Protein AF-A0A6A1URY1-F1 (afdb_monomer)

Sequence (76 aa):
MATTRNLKQIDEALQRPGRMDRVFHLQRPTQAEREKILSNAAKETMDNELIDFVDWRKLVKMVVPVSLVHLYCILL

Solvent-accessible surface area (backbone atoms only — not comparable to full-atom values): 5102 Å² total; per-residue (Å²): 139,88,86,76,97,53,78,88,76,54,62,70,82,47,63,38,87,91,65,51,79,75,85,82,84,83,72,83,74,51,72,72,52,47,36,51,52,51,54,52,52,42,62,76,65,45,64,70,77,61,59,78,74,53,62,50,73,59,50,46,66,73,46,64,90,56,59,74,71,58,57,57,62,75,69,107

Mean predicted aligned error: 8.95 Å

Radius of gyration: 17.39 Å; Cα contacts (8 Å, |Δi|>4): 28; chains: 1; bounding box: 32×22×48 Å

Nearest PDB structures (foldseek):
  8xkv-assembly1_C  TM=7.930E-01  e=4.142E-04  Arabidopsis thaliana

InterPro domains:
  IPR027417 P-loop containing nucleoside triphosphate hydrolase [G3DSA:3.40.50.300] (1-28)
  IPR027417 P-loop containing nucleoside triphosphate hydrolase [SSF52540] (2-63)

Foldseek 3Di:
DDDDPDPVPDDPVQVDPPHCVDDDDDDDDDLVVQLVVLLVLCVVQHDPVVSVVDPSSVVSVVCVVPDPVVSNVVSD

Secondary structure (DSSP, 8-state):
----S-GGGS-HHHHSTTSS------PPPPHHHHHHHHHHHHHHHS-HHHHTT--HHHHHHHHTTS-HHHHHHH--

Structure (mmCIF, N/CA/C/O backbone):
data_AF-A0A6A1URY1-F1
#
_entry.id   AF-A0A6A1URY1-F1
#
loop_
_atom_site.group_PDB
_atom_site.id
_atom_site.type_symbol
_atom_site.label_atom_id
_atom_site.label_alt_id
_atom_site.label_comp_id
_atom_site.label_asym_id
_atom_site.label_entity_id
_atom_site.label_seq_id
_atom_site.pdbx_PDB_ins_code
_atom_site.Cartn_x
_atom_site.Cartn_y
_atom_site.Cartn_z
_atom_site.occupancy
_atom_site.B_iso_or_equiv
_atom_site.auth_seq_id
_atom_site.auth_comp_id
_atom_site.auth_asym_id
_atom_site.auth_atom_id
_atom_site.pdbx_PDB_model_num
ATOM 1 N N . MET A 1 1 ? 7.302 2.277 16.477 1.00 74.38 1 MET A N 1
ATOM 2 C CA . MET A 1 1 ? 6.251 2.256 15.432 1.00 74.38 1 MET A CA 1
ATOM 3 C C . MET A 1 1 ? 5.715 0.835 15.367 1.00 74.38 1 MET A C 1
ATOM 5 O O . MET A 1 1 ? 6.516 -0.078 15.510 1.00 74.38 1 MET A O 1
ATOM 9 N N . ALA A 1 2 ? 4.403 0.641 15.239 1.00 83.38 2 ALA A N 1
ATOM 10 C CA . ALA A 1 2 ? 3.784 -0.685 15.186 1.00 83.38 2 ALA A CA 1
ATOM 11 C C . ALA A 1 2 ? 2.996 -0.836 13.878 1.00 83.38 2 ALA A C 1
ATOM 13 O O . ALA A 1 2 ? 2.425 0.142 13.397 1.00 83.38 2 ALA A O 1
ATOM 14 N N . THR A 1 3 ? 2.954 -2.048 13.324 1.00 85.94 3 THR A N 1
ATOM 15 C CA . THR A 1 3 ? 2.254 -2.351 12.067 1.00 85.94 3 THR A CA 1
ATOM 16 C C . THR A 1 3 ? 1.245 -3.462 12.320 1.00 85.94 3 THR A C 1
ATOM 18 O O . THR A 1 3 ? 1.595 -4.495 12.883 1.00 85.94 3 THR A O 1
ATOM 21 N N . THR A 1 4 ? -0.002 -3.274 11.888 1.00 85.62 4 THR A N 1
ATOM 22 C CA . THR A 1 4 ? -1.028 -4.324 11.912 1.00 85.62 4 THR A CA 1
ATOM 23 C C . THR A 1 4 ? -1.661 -4.480 10.537 1.00 85.62 4 THR A C 1
ATOM 25 O O . THR A 1 4 ? -1.806 -3.511 9.792 1.00 85.62 4 THR A O 1
ATOM 28 N N . ARG A 1 5 ? -2.086 -5.703 10.209 1.00 82.25 5 ARG A N 1
ATOM 29 C CA . ARG A 1 5 ? -2.962 -5.960 9.059 1.00 82.25 5 ARG A CA 1
ATOM 30 C C . ARG A 1 5 ? -4.433 -5.698 9.395 1.00 82.25 5 ARG A C 1
ATOM 32 O O . ARG A 1 5 ? -5.219 -5.414 8.496 1.00 82.25 5 ARG A O 1
ATOM 39 N N . ASN A 1 6 ? -4.807 -5.818 10.668 1.00 82.50 6 ASN A N 1
ATOM 40 C CA . ASN A 1 6 ? -6.186 -5.718 11.127 1.00 82.50 6 ASN A CA 1
ATOM 41 C C . ASN A 1 6 ? -6.273 -4.812 12.358 1.00 82.50 6 ASN A C 1
ATOM 43 O O . ASN A 1 6 ? 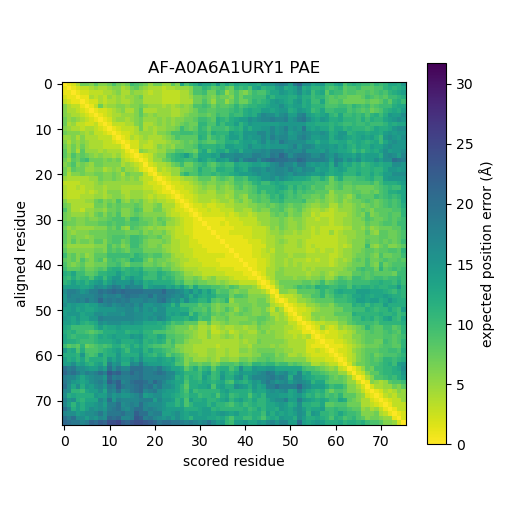-5.841 -5.178 13.450 1.00 82.50 6 ASN A O 1
ATOM 47 N N . LEU A 1 7 ? -6.860 -3.628 12.177 1.00 80.94 7 LEU A N 1
ATOM 48 C CA . LEU A 1 7 ? -7.011 -2.653 13.256 1.00 80.94 7 LEU A CA 1
ATOM 49 C C . LEU A 1 7 ? -7.978 -3.141 14.347 1.00 80.94 7 LEU A C 1
ATOM 51 O O . LEU A 1 7 ? -7.777 -2.837 15.515 1.00 80.94 7 LEU A O 1
ATOM 55 N N . 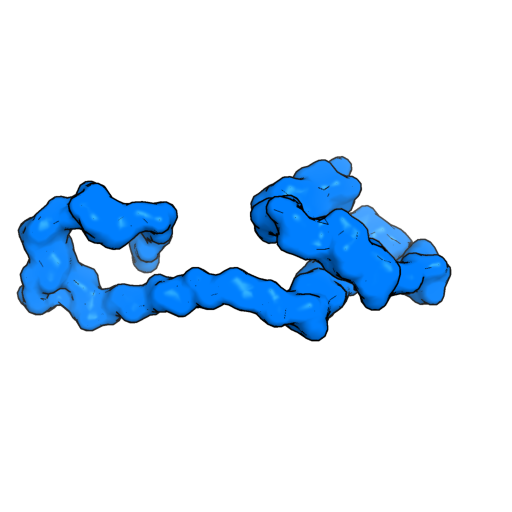LYS A 1 8 ? -8.979 -3.961 13.995 1.00 81.44 8 LYS A N 1
ATOM 56 C CA . LYS A 1 8 ? -9.975 -4.476 14.952 1.00 81.44 8 LYS A CA 1
ATOM 57 C C . LYS A 1 8 ? -9.409 -5.496 15.942 1.00 81.44 8 LYS A C 1
ATOM 59 O O . LYS A 1 8 ? -10.056 -5.787 16.935 1.00 81.44 8 LYS A O 1
ATOM 64 N N . GLN A 1 9 ? -8.240 -6.067 15.650 1.00 83.31 9 GLN A N 1
ATOM 65 C CA . GLN A 1 9 ? -7.558 -7.015 16.537 1.00 83.31 9 GLN A CA 1
ATOM 66 C C . GLN A 1 9 ? -6.636 -6.324 17.549 1.00 83.31 9 GLN A C 1
ATOM 68 O O . GLN A 1 9 ? -6.035 -7.001 18.377 1.00 83.31 9 GLN A O 1
ATOM 73 N N . ILE A 1 10 ? -6.492 -4.996 17.476 1.00 83.44 10 ILE A N 1
ATOM 74 C CA . ILE A 1 10 ? -5.696 -4.242 18.443 1.00 83.44 10 ILE A CA 1
ATOM 75 C C . ILE A 1 10 ? -6.501 -4.061 19.728 1.00 83.44 10 ILE A C 1
ATOM 77 O O . ILE A 1 10 ? -7.661 -3.656 19.680 1.00 83.44 10 ILE A O 1
ATOM 81 N N . ASP A 1 11 ? -5.843 -4.307 20.861 1.00 83.19 11 ASP A N 1
ATOM 82 C CA . ASP A 1 11 ? -6.380 -4.067 22.199 1.00 83.19 11 ASP A CA 1
ATOM 83 C C . ASP A 1 11 ? -6.856 -2.611 22.361 1.00 83.19 11 ASP A C 1
ATOM 85 O O . ASP A 1 11 ? -6.141 -1.652 22.052 1.00 83.19 11 ASP A O 1
ATOM 89 N N . GLU A 1 12 ? -8.069 -2.444 22.873 1.00 79.75 12 GLU A N 1
ATOM 90 C CA . GLU A 1 12 ? -8.693 -1.148 23.128 1.00 79.75 12 GLU A CA 1
ATOM 91 C C . GLU A 1 12 ? -7.878 -0.296 24.120 1.00 79.75 12 GLU A C 1
ATOM 93 O O . GLU A 1 12 ? -7.855 0.931 24.017 1.00 79.75 12 GLU A O 1
ATOM 98 N N . ALA A 1 13 ? -7.115 -0.922 25.025 1.00 81.31 13 ALA A N 1
ATOM 99 C CA . ALA A 1 13 ? -6.208 -0.229 25.938 1.00 81.31 13 ALA A CA 1
ATOM 100 C C . ALA A 1 13 ? -5.086 0.536 25.212 1.00 81.31 13 ALA A C 1
ATOM 102 O O . ALA A 1 13 ? -4.604 1.547 25.728 1.00 81.31 13 ALA A O 1
ATOM 103 N N . LEU A 1 14 ? -4.683 0.090 24.015 1.00 79.38 14 LEU A N 1
ATOM 104 C CA . LEU A 1 14 ? -3.663 0.753 23.194 1.00 79.38 14 LEU A CA 1
ATOM 105 C C . LEU A 1 14 ? -4.224 1.913 22.362 1.00 79.38 14 LEU A C 1
ATOM 107 O O . LEU A 1 14 ? -3.459 2.797 21.981 1.00 79.38 14 LEU A O 1
ATOM 111 N N . GLN A 1 15 ? -5.536 1.925 22.105 1.00 76.00 15 GLN A N 1
ATOM 112 C CA . GLN A 1 15 ? -6.226 2.986 21.355 1.00 76.00 15 GLN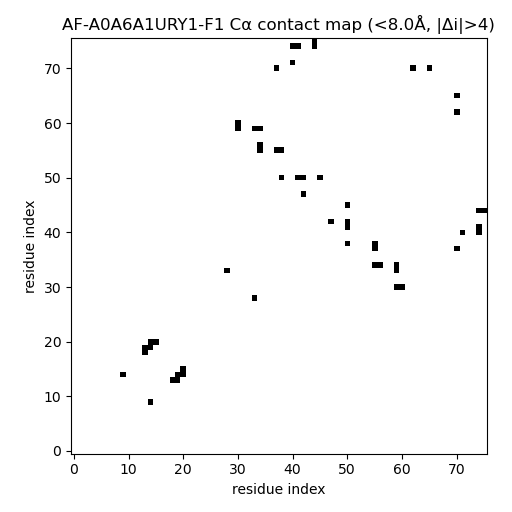 A CA 1
ATOM 113 C C . GLN A 1 15 ? -6.553 4.212 22.218 1.00 76.00 15 GLN A C 1
ATOM 115 O O . GLN A 1 15 ? -6.981 5.243 21.701 1.00 76.00 15 GLN A O 1
ATOM 120 N N . ARG A 1 16 ? -6.366 4.112 23.539 1.00 81.88 16 ARG A N 1
ATOM 121 C CA . ARG A 1 16 ? -6.601 5.226 24.458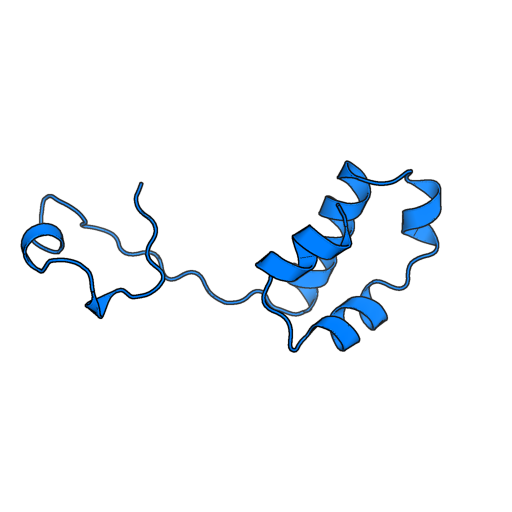 1.00 81.88 16 ARG A CA 1
ATOM 122 C C . ARG A 1 16 ? -5.595 6.361 24.213 1.00 81.88 16 ARG A C 1
ATOM 124 O O . ARG A 1 16 ? -4.420 6.081 23.949 1.00 81.88 16 ARG A O 1
ATOM 131 N N . PRO A 1 17 ? -6.031 7.626 24.353 1.00 74.62 17 PRO A N 1
ATOM 132 C CA . PRO A 1 17 ? -5.155 8.781 24.181 1.00 74.62 17 PRO A CA 1
ATOM 133 C C . PRO A 1 17 ? -3.952 8.709 25.139 1.00 74.62 17 PRO A C 1
ATOM 135 O O . PRO A 1 17 ? -4.115 8.412 26.324 1.00 74.62 17 PRO A O 1
ATOM 138 N N . GLY A 1 18 ? -2.744 8.947 24.619 1.00 78.38 18 GLY A N 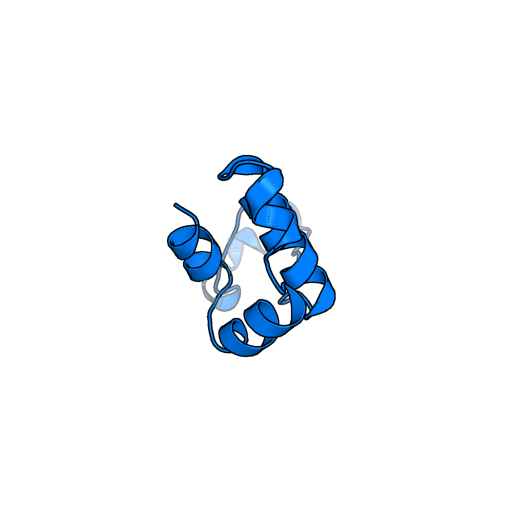1
ATOM 139 C CA . GLY A 1 18 ? -1.463 8.814 25.329 1.00 78.38 18 GLY A CA 1
ATOM 140 C C . GLY A 1 18 ? -0.687 7.514 25.051 1.00 78.38 18 GLY A C 1
ATOM 141 O O . GLY A 1 18 ? 0.312 7.232 25.722 1.00 78.38 18 GLY A O 1
ATOM 142 N N . ARG A 1 19 ? -1.137 6.697 24.086 1.00 84.31 19 ARG A N 1
ATOM 143 C CA . ARG A 1 19 ? -0.441 5.491 23.593 1.00 84.31 19 ARG A CA 1
ATOM 144 C C . ARG A 1 19 ? -0.276 5.548 22.073 1.00 84.31 19 ARG A C 1
ATOM 146 O O . ARG A 1 19 ? 0.748 6.021 21.587 1.00 84.31 19 ARG A O 1
ATOM 153 N N . MET A 1 20 ? -1.262 5.057 21.320 1.00 79.75 20 MET A N 1
ATOM 154 C CA . MET A 1 20 ? -1.276 5.097 19.855 1.00 79.75 20 MET A CA 1
ATOM 155 C C . MET A 1 20 ? -2.190 6.220 19.359 1.00 79.75 20 MET A C 1
ATOM 157 O O . MET A 1 20 ? -3.281 5.974 18.860 1.00 79.75 20 MET A O 1
ATOM 161 N N . ASP A 1 21 ? -1.724 7.463 19.467 1.00 76.06 21 ASP A N 1
ATOM 162 C CA . ASP A 1 21 ? -2.532 8.644 19.117 1.00 76.06 21 ASP A CA 1
ATOM 163 C C . ASP A 1 21 ? -2.736 8.836 17.603 1.00 76.06 21 ASP A C 1
ATOM 165 O O . ASP A 1 21 ? -3.619 9.580 17.179 1.00 76.06 21 ASP A O 1
ATOM 169 N N . ARG A 1 22 ? -1.902 8.206 16.763 1.00 80.38 22 ARG A N 1
ATOM 170 C CA . ARG A 1 22 ? -1.940 8.358 15.300 1.00 80.38 22 ARG A CA 1
ATOM 171 C C . ARG A 1 22 ? -1.984 7.001 14.616 1.00 80.38 22 ARG A C 1
ATOM 173 O O . ARG A 1 22 ? -1.036 6.222 14.706 1.00 80.38 22 ARG A O 1
ATOM 180 N N . VAL A 1 23 ? -3.060 6.760 13.876 1.00 80.31 23 VAL A N 1
ATOM 181 C CA . VAL A 1 23 ? -3.206 5.592 13.003 1.00 80.31 23 VAL A CA 1
ATOM 182 C C . VAL A 1 23 ? -2.966 6.027 11.565 1.00 80.31 23 VAL A C 1
ATOM 184 O O . VAL A 1 23 ? -3.608 6.951 11.070 1.00 80.31 23 VAL A O 1
ATOM 187 N N . PHE A 1 24 ? -2.047 5.345 10.884 1.00 84.06 24 PHE A N 1
ATOM 188 C CA . PHE A 1 24 ? -1.772 5.571 9.469 1.00 84.06 24 PHE A CA 1
ATOM 189 C C . PHE A 1 24 ? -2.348 4.429 8.639 1.00 84.06 24 PHE A C 1
ATOM 191 O O . PHE A 1 24 ? -1.942 3.274 8.774 1.00 84.06 24 PHE A O 1
ATOM 198 N N . HIS A 1 25 ? -3.289 4.756 7.757 1.00 83.62 25 HIS A N 1
ATOM 199 C CA . HIS A 1 25 ? -3.839 3.799 6.805 1.00 83.62 25 HIS A CA 1
ATOM 200 C C . HIS A 1 25 ? -2.973 3.744 5.549 1.00 83.62 25 HIS A C 1
ATOM 202 O O . HIS A 1 25 ? -2.987 4.659 4.727 1.00 83.62 25 HIS A O 1
ATOM 208 N N . LEU A 1 26 ? -2.246 2.641 5.391 1.00 83.75 26 LEU A N 1
ATOM 209 C CA . LEU A 1 26 ? -1.493 2.348 4.176 1.00 83.75 26 LEU A CA 1
ATOM 210 C C . LEU A 1 26 ? -2.459 1.964 3.052 1.00 83.75 26 LEU A C 1
ATOM 212 O O . LEU A 1 26 ? -3.129 0.930 3.111 1.00 83.75 26 LEU A O 1
ATOM 216 N N . GLN A 1 27 ? -2.529 2.811 2.029 1.00 81.75 27 GLN A N 1
ATOM 217 C CA . GLN A 1 27 ? -3.287 2.524 0.817 1.00 81.75 27 GLN A CA 1
ATOM 218 C C . GLN A 1 27 ? -2.528 1.535 -0.067 1.00 81.75 27 GLN A C 1
ATOM 220 O O . GLN A 1 27 ? -1.299 1.443 -0.029 1.00 81.75 27 GLN A O 1
ATOM 225 N N . ARG A 1 28 ? -3.267 0.784 -0.889 1.00 81.44 28 ARG A N 1
ATOM 226 C CA . ARG A 1 28 ? -2.632 -0.010 -1.943 1.00 81.44 28 ARG A CA 1
ATOM 227 C C . ARG A 1 28 ? -2.062 0.949 -2.989 1.00 81.44 28 ARG A C 1
ATOM 229 O O . ARG A 1 28 ? -2.786 1.856 -3.395 1.00 81.44 28 ARG A O 1
ATOM 236 N N . PRO A 1 29 ? -0.829 0.728 -3.466 1.00 83.94 29 PRO A N 1
ATOM 237 C CA . PRO A 1 29 ? -0.244 1.603 -4.461 1.00 83.94 29 PRO A CA 1
ATOM 238 C C . PRO A 1 29 ? -1.027 1.539 -5.767 1.00 83.94 29 PRO A C 1
ATOM 240 O O . PRO A 1 29 ? -1.535 0.490 -6.199 1.00 83.94 29 PRO A O 1
ATOM 243 N N . THR A 1 30 ? -1.083 2.685 -6.416 1.00 85.44 30 THR A N 1
ATOM 244 C CA . THR A 1 30 ? -1.589 2.854 -7.771 1.00 85.44 30 THR A CA 1
ATOM 245 C C . THR A 1 30 ? -0.703 2.120 -8.779 1.00 85.44 30 THR A C 1
ATOM 247 O O . THR A 1 30 ? 0.381 1.626 -8.466 1.00 85.44 30 THR A O 1
ATOM 250 N N . GLN A 1 31 ? -1.169 2.020 -10.021 1.00 81.75 31 GLN A N 1
ATOM 251 C CA . GLN A 1 31 ? -0.404 1.388 -11.094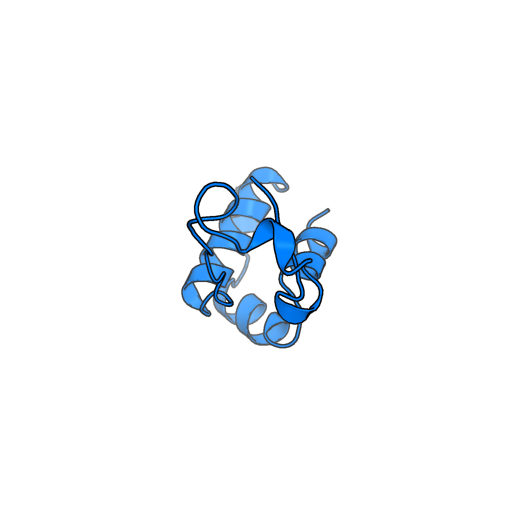 1.00 81.75 31 GLN A CA 1
ATOM 252 C C . GLN A 1 31 ? 0.943 2.090 -11.343 1.00 81.75 31 GLN A C 1
ATOM 254 O O . GLN A 1 31 ? 1.961 1.417 -11.471 1.00 81.75 31 GLN A O 1
ATOM 259 N N . ALA A 1 32 ? 0.959 3.426 -11.335 1.00 83.69 32 ALA A N 1
ATOM 260 C CA . ALA A 1 32 ? 2.178 4.212 -11.521 1.00 83.69 32 ALA A CA 1
ATOM 261 C C . ALA A 1 32 ? 3.176 4.029 -10.363 1.00 83.69 32 ALA A C 1
ATOM 263 O O . ALA A 1 32 ? 4.384 3.969 -10.574 1.00 83.69 32 ALA A O 1
ATOM 264 N N . GLU A 1 33 ? 2.683 3.906 -9.129 1.00 84.69 33 GLU A N 1
ATOM 265 C CA . GLU A 1 33 ? 3.538 3.633 -7.969 1.00 84.69 33 GLU A CA 1
ATOM 266 C C . GLU A 1 33 ? 4.113 2.217 -8.009 1.00 84.69 33 GLU A C 1
ATOM 268 O O . GLU A 1 33 ? 5.286 2.032 -7.699 1.00 84.69 33 GLU A O 1
ATOM 273 N N . ARG A 1 34 ? 3.334 1.222 -8.450 1.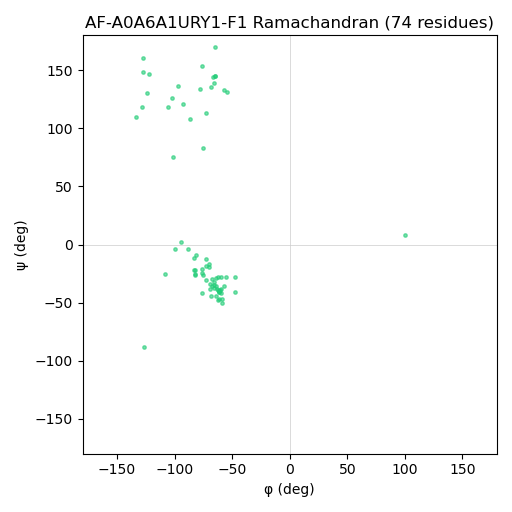00 83.81 34 ARG A N 1
ATOM 274 C CA . ARG A 1 34 ? 3.840 -0.147 -8.641 1.00 83.81 34 ARG A CA 1
ATOM 275 C C . ARG A 1 34 ? 4.939 -0.216 -9.691 1.00 83.81 34 ARG A C 1
ATOM 277 O O . ARG A 1 34 ? 5.905 -0.935 -9.477 1.00 83.81 34 ARG A O 1
ATOM 284 N N . GLU A 1 35 ? 4.806 0.536 -10.783 1.00 84.38 35 GLU A N 1
ATOM 285 C CA . GLU A 1 35 ? 5.841 0.646 -11.819 1.00 84.38 35 GLU A CA 1
ATOM 286 C C . GLU A 1 35 ? 7.157 1.167 -11.232 1.00 84.38 35 GLU A C 1
ATOM 288 O O . GLU A 1 35 ? 8.208 0.564 -11.432 1.00 84.38 35 GLU A O 1
ATOM 293 N N . LYS A 1 36 ? 7.087 2.232 -10.423 1.00 83.94 36 LYS A N 1
ATOM 294 C CA . LYS A 1 36 ? 8.260 2.792 -9.740 1.00 83.94 36 LYS A CA 1
ATOM 295 C C . LYS A 1 36 ? 8.877 1.826 -8.732 1.00 83.94 36 LYS A C 1
ATOM 297 O O . LYS A 1 36 ? 10.095 1.706 -8.697 1.00 83.94 36 LYS A O 1
ATOM 302 N N . ILE A 1 37 ? 8.060 1.149 -7.921 1.00 84.62 37 ILE A N 1
ATOM 303 C CA . ILE A 1 37 ? 8.542 0.176 -6.927 1.00 84.62 37 ILE A CA 1
ATOM 304 C C . ILE A 1 37 ? 9.275 -0.971 -7.627 1.00 84.62 37 ILE A C 1
ATOM 306 O O . ILE A 1 37 ? 10.377 -1.317 -7.224 1.00 84.62 37 ILE A O 1
ATOM 310 N N . LEU A 1 38 ? 8.691 -1.516 -8.696 1.00 80.38 38 LEU A N 1
ATOM 311 C CA . LEU A 1 38 ? 9.297 -2.581 -9.494 1.00 80.38 38 LEU A CA 1
ATOM 312 C C . LEU A 1 38 ? 10.601 -2.147 -10.161 1.00 80.38 38 LEU A C 1
ATOM 314 O O . LEU A 1 38 ? 11.596 -2.852 -10.049 1.00 80.38 38 LEU A O 1
ATOM 318 N N . SER A 1 39 ? 10.610 -0.981 -10.810 1.00 82.44 39 SER A N 1
ATOM 319 C CA . SER A 1 39 ? 11.815 -0.450 -11.452 1.00 82.44 39 SER A CA 1
ATOM 320 C C . SER A 1 39 ? 12.929 -0.196 -10.433 1.00 82.44 39 SER A C 1
ATOM 322 O O . SER A 1 39 ? 14.082 -0.522 -10.694 1.00 82.44 39 SER A O 1
ATOM 324 N N . ASN A 1 40 ? 12.601 0.338 -9.253 1.00 84.06 40 ASN A N 1
ATOM 325 C CA . ASN A 1 40 ? 13.585 0.560 -8.194 1.00 84.06 40 ASN A CA 1
ATOM 326 C C . ASN A 1 40 ? 14.111 -0.755 -7.610 1.00 84.06 40 ASN A C 1
ATOM 328 O O . ASN A 1 40 ? 15.317 -0.890 -7.448 1.00 84.06 40 ASN A O 1
ATOM 332 N N . ALA A 1 41 ? 13.234 -1.725 -7.345 1.00 81.81 41 ALA A N 1
ATOM 333 C CA . ALA A 1 41 ? 13.649 -3.037 -6.856 1.00 81.81 41 ALA A CA 1
ATOM 334 C C . ALA A 1 41 ? 14.556 -3.751 -7.871 1.00 81.81 41 ALA A C 1
ATOM 336 O O . ALA A 1 41 ? 15.574 -4.316 -7.486 1.00 81.81 41 ALA A O 1
ATOM 337 N N . ALA A 1 42 ? 14.242 -3.660 -9.167 1.00 81.00 42 ALA A N 1
ATOM 338 C CA . ALA A 1 42 ? 15.072 -4.215 -10.232 1.00 81.00 42 ALA A CA 1
ATOM 339 C C . ALA A 1 42 ? 16.449 -3.545 -10.323 1.00 81.00 42 ALA A C 1
ATOM 341 O O . ALA A 1 42 ? 17.431 -4.235 -10.559 1.00 81.00 42 ALA A O 1
ATOM 342 N N . LYS A 1 43 ? 16.552 -2.234 -10.066 1.00 81.50 43 LYS A N 1
ATOM 343 C CA . LYS A 1 43 ? 17.851 -1.537 -9.968 1.00 81.50 43 LYS A CA 1
ATOM 344 C C . LYS A 1 43 ? 18.708 -2.019 -8.804 1.00 81.50 43 LYS A C 1
ATOM 346 O O . LYS A 1 43 ? 19.926 -1.921 -8.874 1.00 81.50 43 LYS A O 1
ATOM 351 N N . GLU A 1 44 ? 18.086 -2.493 -7.728 1.00 79.62 44 GLU A N 1
ATOM 352 C CA . GLU A 1 44 ? 18.807 -3.038 -6.574 1.00 79.62 44 GLU A CA 1
ATOM 353 C C . GLU A 1 44 ? 19.226 -4.502 -6.771 1.00 79.62 44 GLU A C 1
ATOM 355 O O . GLU A 1 44 ? 20.188 -4.937 -6.144 1.00 79.62 44 GLU A O 1
ATOM 360 N N . THR A 1 45 ? 18.523 -5.265 -7.616 1.00 75.50 45 THR A N 1
ATOM 361 C CA . THR A 1 45 ? 18.733 -6.719 -7.779 1.00 75.50 45 THR A CA 1
ATOM 362 C C . THR A 1 45 ? 19.388 -7.131 -9.096 1.00 75.50 45 THR A C 1
ATOM 364 O O . THR A 1 45 ? 20.015 -8.186 -9.138 1.00 75.50 45 THR A O 1
ATOM 367 N N . MET A 1 46 ? 19.265 -6.342 -10.166 1.00 73.38 46 MET A N 1
ATOM 368 C CA . MET A 1 46 ? 19.716 -6.693 -11.518 1.00 73.38 46 MET A CA 1
ATOM 369 C C . MET A 1 46 ? 20.629 -5.620 -12.123 1.00 73.38 46 MET A C 1
ATOM 371 O O . MET A 1 46 ? 20.603 -4.456 -11.724 1.00 73.38 46 MET A O 1
ATOM 375 N N . ASP A 1 47 ? 21.405 -6.011 -13.138 1.00 74.94 47 ASP A N 1
ATOM 376 C CA . ASP A 1 47 ? 22.221 -5.086 -13.925 1.00 74.94 47 ASP A CA 1
ATOM 377 C C . ASP A 1 47 ? 21.350 -4.105 -14.720 1.00 74.94 47 ASP A C 1
ATOM 379 O O . ASP A 1 47 ? 20.344 -4.480 -15.332 1.00 74.94 47 ASP A O 1
ATOM 383 N N . ASN A 1 48 ? 21.779 -2.840 -14.760 1.00 71.50 48 ASN A N 1
ATOM 384 C CA . ASN A 1 48 ? 21.043 -1.745 -15.402 1.00 71.50 48 ASN A CA 1
ATOM 385 C C . ASN A 1 48 ? 20.703 -2.014 -16.878 1.00 71.50 48 ASN A C 1
ATOM 387 O O . ASN A 1 48 ? 19.688 -1.525 -17.363 1.00 71.50 48 ASN A 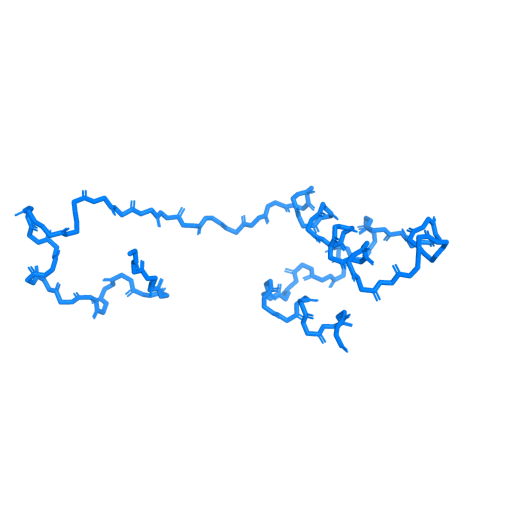O 1
ATOM 391 N N . GLU A 1 49 ? 21.506 -2.819 -17.576 1.00 71.50 49 GLU A N 1
ATOM 392 C CA . GLU A 1 49 ? 21.284 -3.150 -18.986 1.00 71.50 49 GLU A CA 1
ATOM 393 C C . GLU A 1 49 ? 20.004 -3.963 -19.209 1.00 71.50 49 GLU A C 1
ATOM 395 O O . GLU A 1 49 ? 19.335 -3.772 -20.218 1.00 71.50 49 GLU A O 1
ATOM 400 N N . LEU A 1 50 ? 19.602 -4.820 -18.263 1.00 71.19 50 LEU A N 1
ATOM 401 C CA . LEU A 1 50 ? 18.355 -5.590 -18.364 1.00 71.19 50 LEU A CA 1
ATOM 402 C C . LEU A 1 50 ? 17.111 -4.741 -18.082 1.00 71.19 50 LEU A C 1
ATOM 404 O O . LEU A 1 50 ? 16.026 -5.060 -18.562 1.00 71.19 50 LEU A O 1
ATOM 408 N N . ILE A 1 51 ? 17.254 -3.656 -17.325 1.00 74.44 51 ILE A N 1
ATOM 409 C CA . ILE A 1 51 ? 16.137 -2.824 -16.857 1.00 74.44 51 ILE A CA 1
ATOM 410 C C . ILE A 1 51 ? 15.497 -2.053 -18.014 1.00 74.44 51 ILE A C 1
ATOM 412 O O . ILE A 1 51 ? 14.274 -1.875 -18.028 1.00 74.44 51 ILE A O 1
ATOM 416 N N . ASP A 1 52 ? 16.307 -1.654 -18.996 1.00 73.38 52 ASP A N 1
ATOM 417 C CA . ASP A 1 52 ? 15.866 -0.909 -20.178 1.00 73.38 52 ASP A CA 1
ATOM 418 C C . ASP A 1 52 ? 15.148 -1.796 -21.213 1.00 73.38 52 ASP A C 1
ATOM 420 O O . ASP A 1 52 ? 14.343 -1.295 -21.998 1.00 73.38 52 ASP A O 1
ATOM 424 N N . PHE A 1 53 ? 15.360 -3.119 -21.191 1.00 76.38 53 PHE A N 1
ATOM 425 C CA . PHE A 1 53 ? 14.638 -4.069 -22.055 1.00 76.38 53 PHE A CA 1
ATOM 426 C C . PHE A 1 53 ? 13.264 -4.476 -21.510 1.00 76.38 53 PHE A C 1
ATOM 428 O O . PHE A 1 53 ? 12.479 -5.119 -22.213 1.00 76.38 53 PHE A O 1
ATOM 435 N N . VAL A 1 54 ? 12.961 -4.142 -20.257 1.00 78.75 54 VAL A N 1
ATOM 436 C CA . VAL A 1 54 ? 11.751 -4.612 -19.585 1.00 78.75 54 VAL A CA 1
ATOM 437 C C . VAL A 1 54 ? 10.599 -3.617 -19.748 1.00 78.75 54 VAL A C 1
ATOM 439 O O . VAL A 1 54 ? 10.639 -2.483 -19.278 1.00 78.75 54 VAL A O 1
ATOM 442 N N . ASP A 1 55 ? 9.493 -4.085 -20.335 1.00 83.00 55 ASP A N 1
ATOM 443 C CA . ASP A 1 55 ? 8.230 -3.341 -20.413 1.00 83.00 55 ASP A CA 1
ATOM 444 C C . ASP A 1 55 ? 7.484 -3.328 -19.062 1.00 83.00 55 ASP A C 1
ATOM 446 O O . ASP A 1 55 ? 6.528 -4.083 -18.821 1.00 83.00 55 ASP A O 1
ATOM 450 N N . TRP A 1 56 ? 7.871 -2.411 -18.174 1.00 78.88 56 TRP A N 1
ATOM 451 C CA . TRP A 1 56 ? 7.296 -2.276 -16.828 1.00 78.88 56 TRP A CA 1
ATOM 452 C C . TRP A 1 56 ? 5.776 -2.061 -16.830 1.00 78.88 56 TRP A C 1
ATOM 454 O O . TRP A 1 56 ? 5.057 -2.624 -16.002 1.00 78.88 56 TRP A O 1
ATOM 464 N N . ARG A 1 57 ? 5.236 -1.334 -17.816 1.00 80.06 57 ARG A N 1
ATOM 465 C CA . ARG A 1 57 ? 3.782 -1.123 -17.963 1.00 80.06 57 ARG A CA 1
ATOM 466 C C . ARG A 1 57 ? 3.005 -2.420 -18.168 1.00 80.06 57 ARG A C 1
ATOM 468 O O . ARG A 1 57 ? 1.889 -2.554 -17.657 1.00 80.06 57 ARG A O 1
ATOM 475 N N . LYS A 1 58 ? 3.562 -3.358 -18.937 1.00 82.62 58 LYS A N 1
ATOM 476 C CA . LYS A 1 58 ? 2.930 -4.651 -19.225 1.00 82.62 58 LYS A CA 1
ATOM 477 C C . LYS A 1 58 ? 3.052 -5.582 -18.024 1.00 82.62 58 LYS A C 1
ATOM 479 O O . LYS A 1 58 ? 2.056 -6.201 -17.648 1.00 82.62 58 LYS A O 1
ATOM 484 N N . LEU A 1 59 ? 4.216 -5.595 -17.374 1.00 79.75 59 LEU A N 1
ATOM 485 C CA . LEU A 1 59 ? 4.433 -6.346 -16.138 1.00 79.75 59 LEU A CA 1
ATOM 486 C C . LEU A 1 59 ? 3.467 -5.916 -15.036 1.00 79.75 59 LEU A C 1
ATOM 488 O O . LEU A 1 59 ? 2.759 -6.751 -14.479 1.00 79.75 59 LEU A O 1
ATOM 492 N N . VAL A 1 60 ? 3.342 -4.613 -14.774 1.00 78.94 60 VAL A N 1
ATOM 493 C CA . VAL A 1 60 ? 2.439 -4.125 -13.724 1.00 78.94 60 VAL A CA 1
ATOM 494 C C . VAL A 1 60 ? 0.991 -4.532 -14.004 1.00 78.94 60 VAL A C 1
ATOM 496 O O . VAL A 1 60 ? 0.294 -4.910 -13.067 1.00 78.94 60 VAL A O 1
ATOM 499 N N . LYS A 1 61 ? 0.542 -4.511 -15.271 1.00 78.56 61 LYS A N 1
ATOM 500 C CA . LYS A 1 61 ? -0.806 -4.970 -15.664 1.00 78.56 61 LYS A CA 1
ATOM 501 C C . LYS A 1 61 ? -1.032 -6.459 -15.396 1.00 78.56 61 LYS A C 1
ATOM 503 O O . LYS A 1 61 ? -2.125 -6.828 -14.980 1.00 78.56 61 LYS A O 1
ATOM 508 N N . MET A 1 62 ? -0.024 -7.301 -15.614 1.00 72.50 62 MET A N 1
ATOM 509 C CA . MET A 1 62 ? -0.114 -8.738 -15.328 1.00 72.50 62 MET A CA 1
ATOM 510 C C . MET A 1 62 ? -0.090 -9.035 -13.824 1.00 72.50 62 MET A C 1
ATOM 512 O O . MET A 1 62 ? -0.738 -9.976 -13.377 1.00 72.50 62 MET A O 1
ATOM 516 N N . VAL A 1 63 ? 0.596 -8.205 -13.033 1.00 67.38 63 VAL A N 1
ATOM 517 C CA . VAL A 1 63 ? 0.795 -8.432 -11.593 1.00 67.38 63 VAL A CA 1
ATOM 518 C C . VAL A 1 63 ? -0.255 -7.723 -10.711 1.00 67.38 63 VAL A C 1
ATOM 520 O O . VAL A 1 63 ? -0.255 -7.869 -9.491 1.00 67.38 63 VAL A O 1
ATOM 523 N N . VAL A 1 64 ? -1.239 -7.025 -11.299 1.00 61.94 64 VAL A N 1
ATOM 524 C CA . VAL A 1 64 ? -2.356 -6.376 -10.572 1.00 61.94 64 VAL A CA 1
ATOM 525 C C . VAL A 1 64 ? -3.058 -7.262 -9.523 1.00 61.94 64 VAL A C 1
ATOM 527 O O . VAL A 1 64 ? -3.355 -6.719 -8.450 1.00 61.94 64 VAL A O 1
ATOM 530 N N . PRO A 1 65 ? -3.329 -8.569 -9.748 1.00 59.25 65 PRO A N 1
ATOM 531 C CA . PRO A 1 65 ? -4.017 -9.385 -8.745 1.00 59.25 65 PRO A CA 1
ATOM 532 C C . PRO A 1 65 ? -3.144 -9.745 -7.533 1.00 59.25 65 PRO A C 1
ATOM 534 O O . PRO A 1 65 ? -3.670 -10.210 -6.522 1.00 59.25 65 PRO A O 1
ATOM 537 N N . VAL A 1 66 ? -1.829 -9.527 -7.594 1.00 59.84 66 VAL A N 1
ATOM 538 C CA . VAL A 1 66 ? -0.887 -10.038 -6.598 1.00 59.84 66 VAL A CA 1
ATOM 539 C C . VAL A 1 66 ? -0.559 -8.965 -5.551 1.00 59.84 66 VAL A C 1
ATOM 541 O O . VAL A 1 66 ? -0.372 -7.786 -5.860 1.00 59.84 66 VAL A O 1
ATOM 544 N N . SER A 1 67 ? -0.524 -9.349 -4.270 1.00 59.12 67 SER A N 1
ATOM 545 C CA . SER A 1 67 ? -0.098 -8.444 -3.196 1.00 59.12 67 SER A CA 1
ATOM 546 C C . SER A 1 67 ? 1.382 -8.070 -3.352 1.00 59.12 67 SER A C 1
ATOM 548 O O . SER A 1 67 ? 2.198 -8.906 -3.732 1.00 59.12 67 SER A O 1
ATOM 550 N N . LEU A 1 68 ? 1.735 -6.827 -2.998 1.00 58.59 68 LEU A N 1
ATOM 551 C CA . LEU A 1 68 ? 3.101 -6.272 -3.062 1.00 58.59 68 LEU A CA 1
ATOM 552 C C . LEU A 1 68 ? 4.196 -7.169 -2.461 1.00 58.59 68 LEU A C 1
ATOM 554 O O . LEU A 1 68 ? 5.340 -7.105 -2.887 1.00 58.59 68 LEU A O 1
ATOM 558 N N . VAL A 1 69 ? 3.852 -8.003 -1.480 1.00 59.25 69 VAL A N 1
ATOM 559 C CA . VAL A 1 69 ? 4.805 -8.909 -0.823 1.00 59.25 69 VAL A CA 1
ATOM 560 C C . VAL A 1 69 ? 5.290 -10.003 -1.780 1.00 59.25 69 VAL A C 1
ATOM 562 O O . VAL A 1 69 ? 6.460 -10.357 -1.762 1.00 59.25 69 VAL A O 1
ATOM 565 N N . HIS A 1 70 ? 4.428 -10.494 -2.672 1.00 57.75 70 HIS A N 1
ATOM 566 C CA . HIS A 1 70 ? 4.832 -11.489 -3.668 1.00 57.75 70 HIS A CA 1
ATOM 5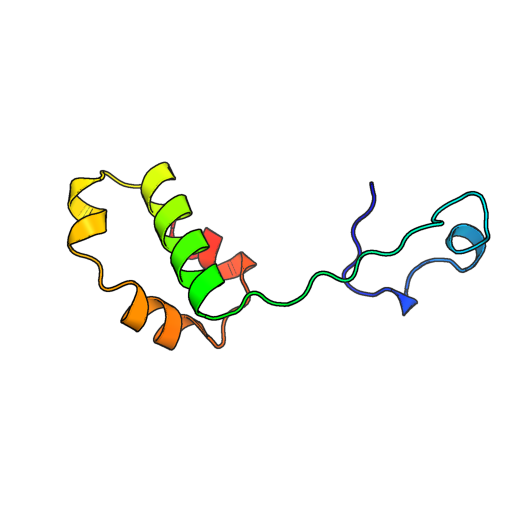67 C C . HIS A 1 70 ? 5.653 -10.875 -4.807 1.00 57.75 70 HIS A C 1
ATOM 569 O O . HIS A 1 70 ? 6.450 -11.574 -5.413 1.00 57.75 70 HIS A O 1
ATOM 575 N N . LEU A 1 71 ? 5.479 -9.578 -5.090 1.00 57.00 71 LEU A N 1
ATOM 576 C CA . LEU A 1 71 ? 6.282 -8.859 -6.086 1.00 57.00 71 LEU A CA 1
ATOM 577 C C . LEU A 1 71 ? 7.768 -8.840 -5.704 1.00 57.00 71 LEU A C 1
ATOM 579 O O . LEU A 1 71 ? 8.609 -9.058 -6.566 1.00 57.00 71 LEU A O 1
ATOM 583 N N . TYR A 1 72 ? 8.075 -8.652 -4.417 1.00 57.03 72 TYR A N 1
ATOM 584 C CA . TYR A 1 72 ? 9.450 -8.741 -3.913 1.00 57.03 72 TYR A CA 1
ATOM 585 C C . TYR A 1 72 ? 10.024 -10.162 -4.014 1.00 57.03 72 TYR A C 1
ATOM 587 O O . TYR A 1 72 ? 11.198 -10.312 -4.321 1.00 57.03 72 TYR A O 1
ATOM 595 N N . CYS A 1 73 ? 9.206 -11.204 -3.826 1.00 49.12 73 CYS A N 1
ATOM 596 C CA . CYS A 1 73 ? 9.644 -12.599 -3.984 1.00 49.12 73 CYS A CA 1
ATOM 597 C C . CYS A 1 73 ? 9.936 -13.021 -5.430 1.00 49.12 73 CYS A C 1
ATOM 599 O O . CYS A 1 73 ? 10.572 -14.044 -5.616 1.00 49.12 73 CYS A O 1
ATOM 601 N N . ILE A 1 74 ? 9.430 -12.313 -6.444 1.00 57.53 74 ILE A N 1
ATOM 602 C CA . ILE A 1 74 ? 9.691 -12.662 -7.855 1.00 57.53 74 ILE A CA 1
ATOM 603 C C . ILE A 1 74 ? 11.049 -12.107 -8.323 1.00 57.53 74 ILE A C 1
ATOM 605 O O . ILE A 1 74 ? 11.603 -12.599 -9.300 1.00 57.53 74 ILE A O 1
ATOM 609 N N . LEU A 1 75 ? 11.570 -11.082 -7.642 1.00 54.38 75 LEU A N 1
ATOM 610 C CA . LEU A 1 75 ? 12.825 -10.401 -7.984 1.00 54.38 75 LEU A CA 1
ATOM 611 C C . LEU A 1 75 ? 14.033 -10.863 -7.142 1.00 54.38 75 LEU A C 1
ATOM 613 O O . LEU A 1 75 ? 15.141 -10.403 -7.396 1.00 54.38 75 LEU A O 1
ATOM 617 N N . LEU A 1 76 ? 13.821 -11.746 -6.159 1.00 48.84 76 LEU A N 1
ATOM 618 C CA . LEU A 1 76 ? 14.845 -12.396 -5.324 1.00 48.84 76 LEU A CA 1
ATOM 619 C C . LEU A 1 76 ? 15.003 -13.859 -5.743 1.00 48.84 76 LEU A C 1
ATOM 621 O O . LEU A 1 76 ? 16.161 -14.325 -5.794 1.00 48.84 76 LEU A O 1
#

Organism: NCBI:txid262757

pLDDT: mean 76.09, std 9.65, range [48.84, 85.94]